Protein AF-A0A9E3KE62-F1 (afdb_monomer_lite)

Secondary structure (DSSP, 8-state):
-------GGGPPPPTTEEEEEE-TTS-EEEEEEE-SS-EEEEETTEEEEEES-HHHHHHHSTT--EEEEEE--HHHHHHHHHHHHTT-

Sequence (88 aa):
MRLRKRNAQSVPFDKETIVVFRNKWDSPIHTVYFDGQFFHSKYGAWPAKAEEKVDFILKKYWDSTKIEEYKLDNKKITDFINRKIEKS

Radius of gyration: 15.22 Å; chains: 1; bounding box: 30×34×44 Å

pLDDT: mean 77.74, std 15.62, range [30.33, 92.25]

Foldseek 3Di:
DDDPPDDPQDDQADAQKKKFFAAPVRDTPFIWTHRNAWTWGDDVPDHTDTDRHCVVVCVVVVRGPDMDIDHDPVVVVVVVVVVVVVVD

Structure (mmCIF, N/CA/C/O backbone):
data_AF-A0A9E3KE62-F1
#
_entry.id   AF-A0A9E3KE62-F1
#
loop_
_atom_site.group_PDB
_atom_site.id
_atom_site.type_symbol
_atom_site.label_atom_id
_atom_site.label_alt_id
_atom_site.label_comp_id
_atom_site.label_asym_id
_atom_site.label_entity_id
_atom_site.label_seq_id
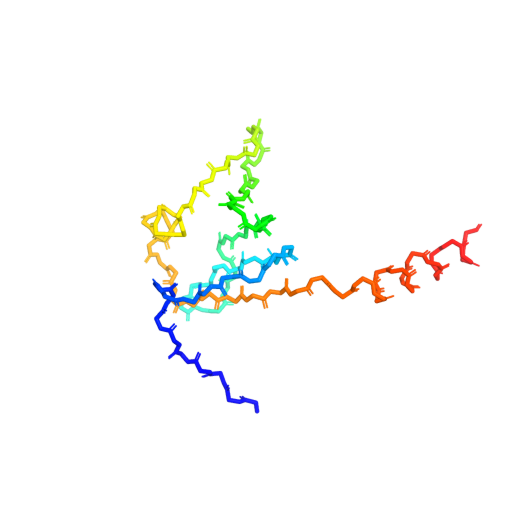_atom_site.pdbx_PDB_ins_code
_atom_site.Cartn_x
_atom_site.Cartn_y
_atom_site.Cartn_z
_atom_site.occupancy
_atom_site.B_iso_or_equiv
_atom_site.auth_seq_id
_atom_site.auth_comp_id
_atom_site.auth_asym_id
_atom_site.auth_atom_id
_atom_site.pdbx_PDB_model_num
ATOM 1 N N . MET A 1 1 ? -4.749 -20.231 -2.506 1.00 37.91 1 MET A N 1
ATOM 2 C CA . MET A 1 1 ? -4.930 -18.769 -2.661 1.00 37.91 1 MET A CA 1
ATOM 3 C C . MET A 1 1 ? -3.961 -18.277 -3.738 1.00 37.91 1 MET A C 1
ATOM 5 O O . MET A 1 1 ? -2.760 -18.326 -3.523 1.00 37.91 1 MET A O 1
ATOM 9 N N . ARG A 1 2 ? -4.441 -17.943 -4.946 1.00 30.33 2 ARG A N 1
ATOM 10 C CA . ARG A 1 2 ? -3.590 -17.535 -6.086 1.00 30.33 2 ARG A CA 1
ATOM 11 C C . ARG A 1 2 ? -3.329 -16.027 -6.011 1.00 30.33 2 ARG A C 1
ATOM 13 O O . ARG A 1 2 ? -4.230 -15.240 -6.283 1.00 30.33 2 ARG A O 1
ATOM 20 N N . LEU A 1 3 ? -2.107 -15.631 -5.660 1.00 36.66 3 LEU A N 1
ATOM 21 C CA . LEU A 1 3 ? -1.654 -14.243 -5.765 1.00 36.66 3 LEU A CA 1
ATOM 22 C C . LEU A 1 3 ? -1.468 -13.904 -7.250 1.00 36.66 3 LEU A C 1
ATOM 24 O O . LEU A 1 3 ? -0.545 -14.391 -7.901 1.00 36.66 3 LEU A O 1
ATOM 28 N N . ARG A 1 4 ? -2.370 -13.093 -7.810 1.00 33.28 4 ARG A N 1
ATOM 29 C CA . ARG A 1 4 ? -2.163 -12.493 -9.132 1.00 33.28 4 ARG A CA 1
ATOM 30 C C . ARG A 1 4 ? -1.029 -11.471 -9.009 1.00 33.28 4 ARG A C 1
ATOM 32 O O . ARG A 1 4 ? -1.254 -10.397 -8.463 1.00 33.28 4 ARG A O 1
ATOM 39 N N . LYS A 1 5 ? 0.159 -11.777 -9.541 1.00 38.56 5 LYS A N 1
ATOM 40 C CA . LYS A 1 5 ? 1.153 -10.751 -9.894 1.00 38.56 5 LYS A CA 1
ATOM 41 C C . LYS A 1 5 ? 0.539 -9.892 -11.001 1.00 38.56 5 LYS A C 1
ATOM 43 O O . LYS A 1 5 ? 0.514 -10.304 -12.155 1.00 38.56 5 LYS A O 1
ATOM 48 N N . ARG A 1 6 ? -0.046 -8.752 -10.640 1.00 42.94 6 ARG A N 1
ATOM 49 C CA . ARG A 1 6 ? -0.451 -7.709 -11.588 1.00 42.94 6 ARG A CA 1
ATOM 50 C C . ARG A 1 6 ? 0.539 -6.558 -11.459 1.00 42.94 6 ARG A C 1
ATOM 52 O O . ARG A 1 6 ? 0.954 -6.241 -10.349 1.00 42.94 6 ARG A O 1
ATOM 59 N N . ASN A 1 7 ? 0.933 -5.975 -12.589 1.00 42.25 7 ASN A N 1
ATOM 60 C CA . ASN A 1 7 ? 1.757 -4.771 -12.609 1.00 42.25 7 ASN A CA 1
ATOM 61 C C . ASN A 1 7 ? 1.034 -3.677 -11.811 1.00 42.25 7 ASN A C 1
ATOM 63 O O . ASN A 1 7 ? -0.105 -3.338 -12.129 1.00 42.25 7 ASN A O 1
ATOM 67 N N . ALA A 1 8 ? 1.697 -3.143 -10.786 1.00 45.62 8 ALA A N 1
ATOM 68 C CA . ALA A 1 8 ? 1.179 -2.120 -9.872 1.00 45.62 8 ALA A CA 1
ATOM 69 C C . ALA A 1 8 ? 0.664 -0.836 -10.562 1.00 45.62 8 ALA A C 1
ATOM 71 O O . ALA A 1 8 ? -0.043 -0.047 -9.950 1.00 45.62 8 ALA A O 1
ATOM 72 N N . GLN A 1 9 ? 1.001 -0.636 -11.837 1.00 49.94 9 GLN A N 1
ATOM 73 C CA . GLN A 1 9 ? 0.790 0.594 -12.606 1.00 49.94 9 GLN A CA 1
ATOM 74 C C . GLN A 1 9 ? -0.651 0.882 -13.062 1.00 49.94 9 GLN A C 1
ATOM 76 O O . GLN A 1 9 ? -0.884 1.929 -13.650 1.00 49.94 9 GLN A O 1
ATOM 81 N N . SER A 1 10 ? -1.621 -0.016 -12.862 1.00 50.91 10 SER A N 1
ATOM 82 C CA . SER A 1 10 ? -2.960 0.152 -13.473 1.00 50.91 10 SER A CA 1
ATOM 83 C C . SER A 1 10 ? -4.133 -0.333 -12.626 1.00 50.91 10 SER A C 1
ATOM 85 O O . SER A 1 10 ? -5.247 -0.465 -13.133 1.00 50.91 10 SER A O 1
ATOM 87 N N . VAL A 1 11 ? -3.909 -0.621 -11.344 1.00 57.50 11 VAL A N 1
ATOM 88 C CA . VAL A 1 11 ? -4.999 -1.046 -10.464 1.00 57.50 11 VAL A CA 1
ATOM 89 C C . VAL A 1 11 ? -5.581 0.202 -9.797 1.00 57.50 11 VAL A C 1
ATOM 91 O O . VAL A 1 11 ? -4.828 0.930 -9.150 1.00 57.50 11 VAL A O 1
ATOM 94 N N . PRO A 1 12 ? -6.883 0.495 -9.956 1.00 66.31 12 PRO A N 1
ATOM 95 C CA . PRO A 1 12 ? -7.528 1.481 -9.106 1.00 66.31 12 PRO A CA 1
ATOM 96 C C . PRO A 1 12 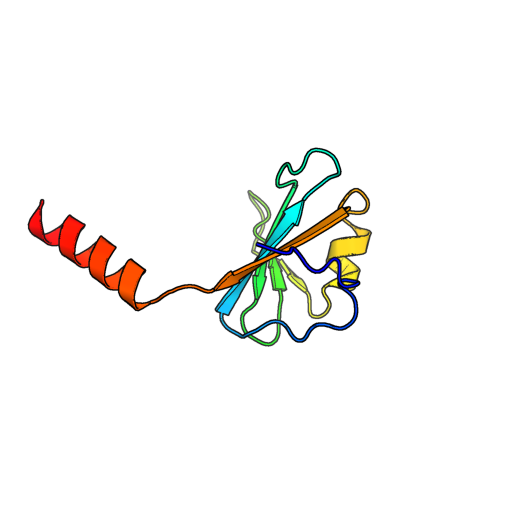? -7.467 0.964 -7.668 1.00 66.31 12 PRO A C 1
ATOM 98 O O . PRO A 1 12 ? -7.989 -0.111 -7.376 1.00 66.31 12 PRO A O 1
ATOM 101 N N . PHE A 1 13 ? -6.791 1.704 -6.793 1.00 74.19 13 PHE A N 1
ATOM 102 C CA . PHE A 1 13 ? -6.825 1.424 -5.366 1.00 74.19 13 PHE A CA 1
ATOM 103 C C . PHE A 1 13 ? -8.211 1.777 -4.840 1.00 74.19 13 PHE A C 1
ATOM 105 O O . PHE A 1 13 ? -8.771 2.823 -5.172 1.00 74.19 13 PHE A O 1
ATOM 112 N N . ASP A 1 14 ? -8.763 0.908 -4.006 1.00 80.75 14 ASP A N 1
ATOM 113 C CA . ASP A 1 14 ? -10.001 1.218 -3.313 1.00 80.75 14 ASP A CA 1
ATOM 114 C C . ASP A 1 14 ? -9.760 2.297 -2.253 1.00 80.75 14 ASP A C 1
ATOM 116 O O . ASP A 1 14 ? -8.706 2.338 -1.610 1.00 80.75 14 ASP A O 1
ATOM 120 N N . LYS A 1 15 ? -10.752 3.165 -2.048 1.00 82.38 15 LYS A N 1
ATOM 121 C CA . LYS A 1 15 ? -10.716 4.186 -0.997 1.00 82.38 15 LYS A CA 1
ATOM 122 C C . LYS A 1 15 ? -10.460 3.535 0.371 1.00 82.38 15 LYS A C 1
ATOM 124 O O . LYS A 1 15 ? -10.965 2.447 0.636 1.00 82.38 15 LYS A O 1
ATOM 129 N N . GLU A 1 16 ? -9.729 4.227 1.242 1.00 84.38 16 GLU A N 1
ATOM 130 C CA . GLU A 1 16 ? -9.480 3.811 2.633 1.00 84.38 16 GLU A CA 1
ATOM 131 C C . GLU A 1 16 ? -8.685 2.495 2.728 1.00 84.38 16 GLU A C 1
ATOM 133 O O . GLU A 1 16 ? -8.947 1.619 3.557 1.00 84.38 16 GLU A O 1
ATOM 138 N N . THR A 1 17 ? -7.680 2.365 1.859 1.00 87.25 17 THR A N 1
ATOM 139 C CA . THR A 1 17 ? -6.823 1.178 1.764 1.00 87.25 17 THR A CA 1
ATOM 140 C C . THR A 1 17 ? -5.428 1.469 2.299 1.00 87.25 17 THR A C 1
ATOM 142 O O . THR A 1 17 ? -4.818 2.492 1.990 1.00 87.25 17 THR A O 1
ATOM 145 N N . ILE A 1 18 ? -4.884 0.535 3.076 1.00 89.12 18 ILE A N 1
ATOM 146 C CA . ILE A 1 18 ? -3.467 0.522 3.434 1.00 89.12 18 ILE A CA 1
ATOM 147 C C . ILE A 1 18 ? -2.711 -0.219 2.335 1.00 89.12 18 ILE A C 1
ATOM 149 O O . ILE A 1 18 ? -2.995 -1.379 2.043 1.00 89.12 18 ILE A O 1
ATOM 153 N N . VAL A 1 19 ? -1.729 0.447 1.745 1.00 89.38 19 VAL A N 1
ATOM 154 C CA . VAL A 1 19 ? -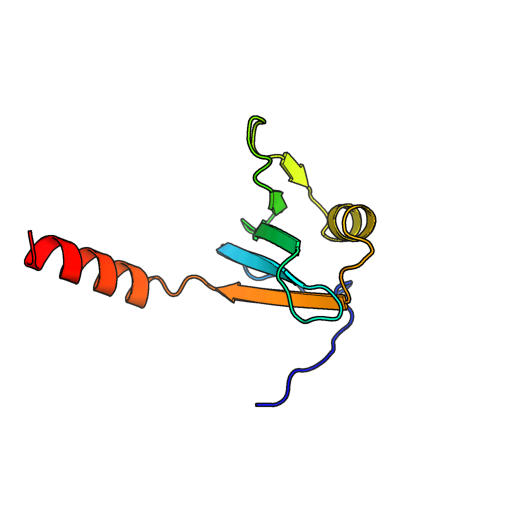0.902 -0.087 0.666 1.00 89.38 19 VAL A CA 1
ATOM 155 C C . VAL A 1 19 ? 0.489 -0.376 1.218 1.00 89.38 19 VAL A C 1
ATOM 157 O O . VAL A 1 19 ? 1.149 0.513 1.757 1.00 89.38 19 VAL A O 1
ATOM 160 N N . VAL A 1 20 ? 0.934 -1.625 1.098 1.00 90.25 20 VAL A N 1
ATOM 161 C CA . VAL A 1 20 ? 2.214 -2.112 1.625 1.00 90.25 20 VAL A CA 1
ATOM 162 C C . VAL A 1 20 ? 3.122 -2.520 0.474 1.00 90.25 20 VAL A C 1
ATOM 164 O O . VAL A 1 20 ? 2.792 -3.397 -0.321 1.00 90.25 20 VAL A O 1
ATOM 167 N N . PHE A 1 21 ? 4.299 -1.915 0.420 1.00 90.19 21 PHE A N 1
ATOM 168 C CA . PHE A 1 21 ? 5.360 -2.242 -0.521 1.00 90.19 21 PHE A CA 1
ATOM 169 C C . PHE A 1 21 ? 6.278 -3.281 0.117 1.00 90.19 21 PHE A C 1
ATOM 171 O O . PHE A 1 21 ? 6.789 -3.068 1.220 1.00 90.19 21 PHE A O 1
ATOM 178 N N . ARG A 1 22 ? 6.511 -4.401 -0.574 1.00 90.38 22 ARG A N 1
ATOM 179 C CA . ARG A 1 22 ? 7.394 -5.482 -0.118 1.00 90.38 22 ARG A CA 1
ATOM 180 C C . ARG A 1 22 ? 8.578 -5.688 -1.047 1.00 90.38 22 ARG A C 1
ATOM 182 O O . ARG A 1 22 ? 8.443 -5.605 -2.270 1.00 90.38 22 ARG A O 1
ATOM 189 N N . ASN A 1 23 ? 9.725 -6.010 -0.464 1.00 91.56 23 ASN A N 1
ATOM 190 C CA . ASN A 1 23 ? 10.931 -6.366 -1.206 1.00 91.56 23 ASN A CA 1
ATOM 191 C C . ASN A 1 23 ? 10.937 -7.850 -1.623 1.00 91.56 23 ASN A C 1
ATOM 193 O O . ASN A 1 23 ? 9.991 -8.597 -1.367 1.00 91.56 23 ASN A O 1
ATOM 197 N N . LYS A 1 24 ? 12.028 -8.294 -2.259 1.00 90.81 24 LYS A N 1
ATOM 198 C CA . LYS A 1 24 ? 12.212 -9.682 -2.729 1.00 90.81 24 LYS A CA 1
ATOM 199 C C . LYS A 1 24 ? 12.179 -10.754 -1.627 1.00 90.81 24 LYS A C 1
ATOM 201 O O . LYS A 1 24 ? 12.043 -11.930 -1.943 1.00 90.81 24 LYS A O 1
ATOM 206 N N . TRP A 1 25 ? 12.342 -10.369 -0.361 1.00 92.25 25 TRP A N 1
ATOM 207 C CA . TRP A 1 25 ? 12.269 -11.263 0.802 1.00 92.25 25 TRP A CA 1
ATOM 208 C C . TRP A 1 25 ? 10.882 -11.247 1.452 1.00 92.25 25 TRP A C 1
ATOM 210 O O . TRP A 1 25 ? 10.731 -11.680 2.589 1.00 92.25 25 TRP A O 1
ATOM 220 N N . ASP A 1 26 ? 9.883 -10.693 0.757 1.00 87.75 26 ASP A N 1
ATOM 221 C CA . ASP A 1 26 ? 8.520 -10.484 1.253 1.00 87.75 26 ASP A CA 1
ATOM 222 C C . ASP A 1 26 ? 8.467 -9.612 2.526 1.00 87.75 26 ASP A C 1
ATOM 224 O O . ASP A 1 26 ? 7.453 -9.556 3.221 1.00 87.75 26 ASP A O 1
ATOM 228 N N . SER A 1 27 ? 9.545 -8.879 2.832 1.00 89.81 27 SER A N 1
ATOM 229 C CA . SER A 1 27 ? 9.601 -7.965 3.972 1.00 89.81 27 SER A CA 1
ATOM 230 C C . SER A 1 27 ? 8.963 -6.620 3.606 1.00 89.81 27 SER A C 1
ATOM 232 O O . SER A 1 27 ? 9.240 -6.103 2.517 1.00 89.81 27 SER A O 1
ATOM 234 N N . PRO A 1 28 ? 8.117 -6.039 4.479 1.00 90.88 28 PRO A N 1
ATOM 235 C CA . PRO A 1 28 ? 7.516 -4.732 4.242 1.00 90.88 28 PRO A CA 1
ATOM 236 C C . PRO A 1 28 ? 8.586 -3.638 4.349 1.00 90.88 28 PRO A C 1
ATOM 238 O O . PRO A 1 28 ? 9.251 -3.516 5.375 1.00 90.88 28 PRO A O 1
ATOM 241 N N . ILE A 1 29 ? 8.748 -2.848 3.289 1.00 90.69 29 ILE A N 1
ATOM 242 C CA . ILE A 1 29 ? 9.739 -1.761 3.208 1.00 90.69 29 ILE A CA 1
ATOM 243 C C . ILE A 1 29 ? 9.097 -0.374 3.276 1.00 90.69 29 ILE A C 1
ATOM 245 O O . ILE A 1 29 ? 9.740 0.589 3.690 1.00 90.69 29 ILE A O 1
ATOM 249 N N . HIS A 1 30 ? 7.822 -0.261 2.901 1.00 90.56 30 HIS A N 1
ATOM 250 C CA . HIS A 1 30 ? 7.074 0.982 3.016 1.00 90.56 30 HIS A CA 1
ATOM 251 C C . HIS A 1 30 ? 5.573 0.724 3.115 1.00 90.56 30 HIS A C 1
ATOM 253 O O . HIS A 1 30 ? 5.067 -0.237 2.538 1.00 90.56 30 HIS A O 1
ATOM 259 N N . THR A 1 31 ? 4.863 1.610 3.810 1.00 89.75 31 THR A N 1
ATOM 260 C CA . THR A 1 31 ? 3.411 1.536 3.984 1.00 89.75 31 THR A CA 1
ATOM 261 C C . THR A 1 31 ? 2.815 2.926 3.834 1.00 89.75 31 THR A C 1
ATOM 263 O O . THR A 1 31 ? 3.301 3.877 4.450 1.00 89.75 31 THR A O 1
ATOM 266 N N . VAL A 1 32 ? 1.750 3.034 3.046 1.00 90.44 32 VAL A N 1
ATOM 267 C CA . VAL A 1 32 ? 0.998 4.276 2.841 1.00 90.44 32 VAL A CA 1
ATOM 268 C C . VAL A 1 32 ? -0.494 4.037 3.022 1.00 90.44 32 VAL A C 1
ATOM 270 O O . VAL A 1 32 ? -0.980 2.921 2.847 1.00 90.44 32 VAL A O 1
ATOM 273 N N . TYR A 1 33 ? -1.221 5.089 3.371 1.00 90.31 33 TYR A N 1
ATOM 274 C CA . TYR A 1 33 ? -2.678 5.090 3.413 1.00 90.31 33 TYR A CA 1
ATOM 275 C C . TYR A 1 33 ? -3.225 5.813 2.184 1.00 90.31 33 TYR A C 1
ATOM 277 O O . TY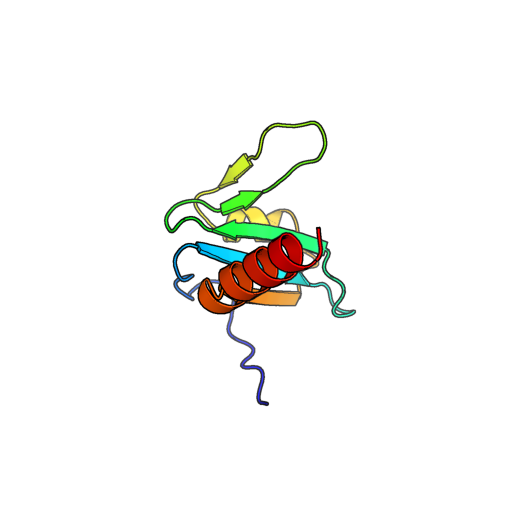R A 1 33 ? -2.824 6.940 1.917 1.00 90.31 33 TYR A O 1
ATOM 285 N N . PHE A 1 34 ? -4.129 5.182 1.442 1.00 89.06 34 PHE A N 1
ATOM 286 C CA . PHE A 1 34 ? -4.801 5.793 0.303 1.00 89.06 34 PHE A CA 1
ATOM 287 C C . PHE A 1 34 ? -6.208 6.244 0.700 1.00 89.06 34 PHE A C 1
ATOM 289 O O . PHE A 1 34 ? -7.050 5.425 1.070 1.00 89.06 34 PHE A O 1
ATOM 296 N N . ASP A 1 35 ? -6.474 7.546 0.611 1.00 86.75 35 ASP A N 1
ATOM 297 C CA . ASP A 1 35 ? -7.761 8.142 1.000 1.00 86.75 35 ASP A CA 1
ATOM 298 C C . ASP A 1 35 ? -8.799 8.186 -0.138 1.00 86.75 35 ASP A C 1
ATOM 300 O O . ASP A 1 35 ? -9.924 8.641 0.074 1.00 86.75 35 ASP A O 1
ATOM 304 N N . GLY A 1 36 ? -8.438 7.695 -1.329 1.00 83.75 36 GLY A N 1
ATOM 305 C CA . GLY A 1 36 ? -9.227 7.796 -2.561 1.00 83.75 36 GLY A CA 1
ATOM 306 C C . GLY A 1 36 ? -8.652 8.761 -3.596 1.00 83.75 36 GLY A C 1
ATOM 307 O O . GLY A 1 36 ? -8.999 8.653 -4.770 1.00 83.75 36 GLY A O 1
ATOM 308 N N . GLN A 1 37 ? -7.763 9.666 -3.187 1.00 86.25 37 GLN A N 1
ATOM 309 C CA . GLN A 1 37 ? -7.146 10.667 -4.055 1.00 86.25 37 GLN A CA 1
ATOM 310 C C . GLN A 1 37 ? -5.627 10.744 -3.863 1.00 86.25 37 GLN A C 1
ATOM 312 O O . GLN A 1 37 ? -4.887 10.827 -4.842 1.00 86.25 37 GLN A O 1
ATOM 317 N N . PHE A 1 38 ? -5.153 10.678 -2.621 1.00 87.19 38 PHE A N 1
ATOM 318 C CA . PHE A 1 38 ? -3.750 10.805 -2.259 1.00 87.19 38 PHE A CA 1
ATOM 319 C C . PHE A 1 38 ? -3.255 9.603 -1.455 1.00 87.19 38 PHE A C 1
ATOM 321 O O . PHE A 1 38 ? -3.958 9.017 -0.629 1.00 87.19 38 PHE A O 1
ATOM 328 N N . PHE A 1 39 ? -1.987 9.271 -1.674 1.00 89.50 39 PHE A N 1
ATOM 329 C CA . PHE A 1 39 ? -1.218 8.334 -0.870 1.00 89.50 39 PHE A CA 1
ATOM 330 C C . PHE A 1 39 ? -0.487 9.093 0.232 1.00 89.50 39 PHE A C 1
ATOM 332 O O . PHE A 1 39 ? 0.460 9.839 -0.019 1.00 89.50 39 PHE A O 1
ATOM 339 N N . HIS A 1 40 ? -0.916 8.865 1.464 1.00 89.31 40 HIS A N 1
ATOM 340 C CA . HIS A 1 40 ? -0.358 9.444 2.674 1.00 89.31 40 HIS A CA 1
ATOM 341 C C . HIS A 1 40 ? 0.728 8.537 3.232 1.00 89.31 40 HIS A C 1
ATOM 343 O O . HIS A 1 40 ? 0.471 7.423 3.693 1.00 89.31 40 HIS A O 1
ATOM 349 N N . SER A 1 41 ? 1.957 9.030 3.203 1.00 86.88 41 SER A N 1
ATOM 350 C CA . SER A 1 41 ? 3.130 8.341 3.735 1.00 86.88 41 SER A CA 1
ATOM 351 C C . SER A 1 41 ? 3.560 8.982 5.051 1.00 86.88 41 SER A C 1
ATOM 353 O O . SER A 1 41 ? 3.769 10.194 5.132 1.00 86.88 41 SER A O 1
ATOM 355 N N . LYS A 1 42 ? 3.694 8.175 6.109 1.00 76.00 42 LYS A N 1
ATOM 356 C CA . LYS A 1 42 ? 4.237 8.650 7.385 1.00 76.00 42 LYS A CA 1
ATOM 357 C C . LYS A 1 42 ? 5.763 8.630 7.325 1.00 76.00 42 LYS A C 1
ATOM 359 O O . LYS A 1 42 ? 6.363 7.564 7.219 1.00 76.00 42 LYS A O 1
ATOM 364 N N . TYR A 1 43 ? 6.384 9.796 7.472 1.00 67.38 43 TYR A N 1
ATOM 365 C CA . TYR A 1 43 ? 7.837 9.944 7.513 1.00 67.38 43 TYR A CA 1
ATOM 366 C C . TYR A 1 43 ? 8.307 10.360 8.906 1.00 67.38 43 TYR A C 1
ATOM 368 O O . TYR A 1 43 ? 8.681 11.504 9.100 1.00 67.38 43 TYR A O 1
ATOM 376 N N . GLY A 1 44 ? 8.329 9.440 9.878 1.00 67.88 44 GLY A N 1
ATOM 377 C CA . GLY A 1 44 ? 8.966 9.673 11.188 1.00 67.88 44 GLY A CA 1
ATOM 378 C C . GLY A 1 44 ? 8.660 11.049 11.808 1.00 67.88 44 GLY A C 1
ATOM 379 O O . GLY A 1 44 ? 7.523 11.304 12.190 1.00 67.88 44 GLY A O 1
ATOM 380 N N . ALA A 1 45 ? 9.686 11.907 11.894 1.00 65.38 45 ALA A N 1
ATOM 381 C CA . ALA A 1 45 ? 9.636 13.261 12.462 1.00 65.38 45 ALA A CA 1
ATOM 382 C C . ALA A 1 45 ? 9.025 14.344 11.544 1.00 65.38 45 ALA A C 1
ATOM 384 O O . ALA A 1 45 ? 8.893 15.492 11.960 1.00 65.38 45 ALA A O 1
ATOM 385 N N . TRP A 1 46 ? 8.669 14.006 10.306 1.00 64.69 46 TRP A N 1
ATOM 386 C CA . TRP A 1 46 ? 8.116 14.928 9.319 1.00 64.69 46 TRP A CA 1
ATOM 387 C C . TRP A 1 46 ? 6.606 14.723 9.147 1.00 64.69 46 TRP A C 1
ATOM 389 O O . TRP A 1 46 ? 6.109 13.602 9.318 1.00 64.69 46 TRP A O 1
ATOM 399 N N . PRO A 1 47 ? 5.868 15.783 8.767 1.00 67.69 47 PRO A N 1
ATOM 400 C CA . PRO A 1 47 ? 4.462 15.672 8.403 1.00 67.69 47 PRO A CA 1
ATOM 401 C C . PRO A 1 47 ? 4.244 14.608 7.327 1.00 67.69 47 PRO A C 1
ATOM 403 O O . PRO A 1 47 ? 5.114 14.367 6.483 1.00 67.69 47 PRO A O 1
ATOM 406 N N . ALA A 1 48 ? 3.073 13.972 7.354 1.00 71.19 48 ALA A N 1
ATOM 407 C CA . ALA A 1 48 ? 2.718 12.990 6.343 1.00 71.19 48 ALA A CA 1
ATOM 408 C C . ALA A 1 48 ? 2.793 13.630 4.950 1.00 71.19 48 ALA A C 1
ATOM 410 O O . ALA A 1 48 ? 2.209 14.689 4.715 1.00 71.19 48 ALA A O 1
ATOM 411 N N . LYS A 1 49 ? 3.530 12.997 4.034 1.00 81.69 49 LYS A N 1
ATOM 412 C CA . LYS A 1 49 ? 3.613 13.470 2.654 1.00 81.69 49 LYS A CA 1
ATOM 413 C C . LYS A 1 49 ? 2.495 12.818 1.848 1.00 81.69 49 LYS A C 1
ATOM 415 O O . LYS A 1 49 ? 2.408 11.587 1.824 1.00 81.69 49 LYS A O 1
ATOM 420 N N . ALA A 1 50 ? 1.686 13.647 1.196 1.00 86.56 50 ALA A N 1
ATOM 421 C CA . ALA A 1 50 ? 0.691 13.225 0.223 1.00 86.56 50 ALA A CA 1
ATOM 422 C C . ALA A 1 50 ? 1.329 13.157 -1.171 1.00 86.56 50 ALA A C 1
ATOM 424 O O . ALA A 1 50 ? 1.998 14.097 -1.603 1.00 86.56 50 ALA A O 1
ATOM 425 N N . GLU A 1 51 ? 1.140 12.041 -1.864 1.00 88.12 51 GLU A N 1
ATOM 426 C CA . GLU A 1 51 ? 1.529 11.861 -3.264 1.00 88.12 51 GLU A CA 1
ATOM 427 C C . GLU A 1 51 ? 0.279 11.469 -4.066 1.00 88.12 51 GLU A C 1
ATOM 429 O O . GLU A 1 51 ? -0.503 10.639 -3.615 1.00 88.12 51 GLU A O 1
ATOM 434 N N . GLU A 1 52 ? 0.079 12.027 -5.259 1.00 84.94 52 GLU A N 1
ATOM 435 C CA . GLU A 1 52 ? -1.085 11.693 -6.107 1.00 84.94 52 GLU A CA 1
ATOM 436 C C . GLU A 1 52 ? -0.925 10.358 -6.839 1.00 84.94 52 GLU A C 1
ATOM 438 O O . GLU A 1 52 ? -1.898 9.682 -7.162 1.00 84.94 52 GLU A O 1
ATOM 443 N N . LYS A 1 53 ? 0.320 9.978 -7.147 1.00 84.12 53 LYS A N 1
ATOM 444 C CA . LYS A 1 53 ? 0.616 8.808 -7.979 1.00 84.12 53 LYS A CA 1
ATOM 445 C C . LYS A 1 53 ? 1.508 7.834 -7.237 1.00 84.12 53 LYS A C 1
ATOM 447 O O . LYS A 1 53 ? 2.600 8.194 -6.792 1.00 84.12 53 LYS A O 1
ATOM 452 N N . VAL A 1 54 ? 1.089 6.571 -7.220 1.00 83.06 54 VAL A N 1
ATOM 453 C CA . VAL A 1 54 ? 1.866 5.457 -6.661 1.00 83.06 54 VAL A CA 1
ATOM 454 C C . VAL A 1 54 ? 3.244 5.316 -7.326 1.00 83.06 54 VAL A C 1
ATOM 456 O O . VAL A 1 54 ? 4.204 4.913 -6.676 1.00 83.06 54 VAL A O 1
ATOM 459 N N . ASP A 1 55 ? 3.387 5.735 -8.587 1.00 82.44 55 ASP A N 1
ATOM 460 C CA . ASP A 1 55 ? 4.657 5.701 -9.322 1.00 82.44 55 ASP A CA 1
ATOM 461 C C . ASP A 1 55 ? 5.756 6.550 -8.675 1.00 82.44 55 ASP A C 1
ATOM 463 O O . ASP A 1 55 ? 6.929 6.175 -8.706 1.00 82.44 55 ASP A O 1
ATOM 467 N N . PH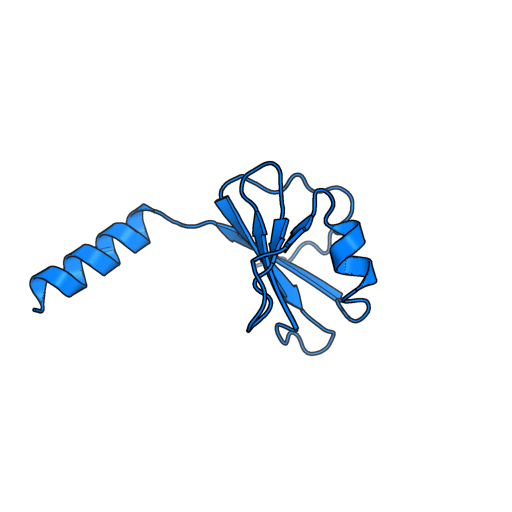E A 1 56 ? 5.408 7.690 -8.068 1.00 84.19 56 PHE A N 1
ATOM 468 C CA . PHE A 1 56 ? 6.393 8.505 -7.350 1.00 84.19 56 PHE A CA 1
ATOM 469 C C . PHE A 1 56 ? 6.913 7.786 -6.107 1.00 84.19 56 PHE A C 1
ATOM 471 O O . PHE A 1 56 ? 8.080 7.938 -5.746 1.00 84.19 56 PHE A O 1
ATOM 478 N N . ILE A 1 57 ? 6.066 6.969 -5.487 1.00 85.81 57 ILE A N 1
ATOM 479 C CA . ILE A 1 57 ? 6.430 6.137 -4.345 1.00 85.81 57 ILE A CA 1
ATOM 480 C C . ILE A 1 57 ? 7.300 4.972 -4.830 1.00 85.81 57 ILE A C 1
ATOM 482 O O . ILE A 1 57 ? 8.394 4.783 -4.307 1.00 85.81 57 ILE A O 1
ATOM 486 N N . LEU A 1 58 ? 6.905 4.266 -5.893 1.00 83.94 58 LEU A N 1
ATOM 487 C CA . LEU A 1 58 ? 7.695 3.174 -6.481 1.00 83.94 58 LEU A CA 1
ATOM 488 C C . LEU A 1 58 ? 9.096 3.609 -6.923 1.00 83.94 58 LEU A C 1
ATOM 490 O O . LEU A 1 58 ? 10.054 2.870 -6.731 1.00 83.94 58 LEU A O 1
ATOM 494 N N . LYS A 1 59 ? 9.245 4.825 -7.463 1.00 85.25 59 LYS A N 1
ATOM 495 C CA . LYS A 1 59 ? 10.566 5.381 -7.801 1.00 85.25 59 LYS A CA 1
ATOM 496 C C . LYS A 1 59 ? 11.466 5.563 -6.575 1.00 85.25 59 LYS A C 1
ATOM 498 O O . LYS A 1 59 ? 12.675 5.393 -6.691 1.00 85.25 59 LYS A O 1
ATOM 503 N N . LYS A 1 60 ? 10.899 5.917 -5.417 1.00 84.44 60 LYS A N 1
ATOM 504 C CA . LYS A 1 60 ? 11.647 6.053 -4.154 1.00 84.44 60 LYS A CA 1
ATOM 505 C C . LYS A 1 60 ? 11.984 4.692 -3.543 1.00 84.44 60 LYS A C 1
ATOM 507 O O . LYS A 1 60 ? 13.083 4.518 -3.030 1.00 84.44 60 LYS A O 1
ATOM 512 N N . TYR A 1 61 ? 11.055 3.743 -3.622 1.00 85.12 61 TYR A N 1
ATOM 513 C CA . TYR A 1 61 ? 11.176 2.384 -3.085 1.00 85.12 61 TYR A CA 1
ATOM 514 C C . TYR A 1 61 ? 11.402 1.382 -4.223 1.00 85.12 61 TYR A C 1
ATOM 516 O O . TYR A 1 61 ? 10.593 0.484 -4.462 1.00 85.12 61 TYR A O 1
ATOM 524 N N . TRP A 1 62 ? 12.496 1.590 -4.962 1.00 81.69 62 TRP A N 1
ATOM 525 C CA . TRP A 1 62 ? 12.811 0.882 -6.208 1.00 81.69 62 TRP A CA 1
ATOM 526 C C . TRP A 1 62 ? 13.045 -0.626 -6.028 1.00 81.69 62 TRP A C 1
ATOM 528 O O . TRP A 1 62 ? 12.938 -1.385 -6.987 1.00 81.69 62 TRP A O 1
ATOM 538 N N . ASP A 1 63 ? 13.349 -1.072 -4.809 1.00 86.75 63 ASP A N 1
ATOM 539 C CA . ASP A 1 63 ? 13.516 -2.478 -4.437 1.00 86.75 63 ASP A CA 1
ATOM 540 C C . ASP A 1 63 ? 12.179 -3.187 -4.145 1.00 86.75 63 ASP A C 1
ATOM 542 O O . ASP A 1 63 ? 12.155 -4.384 -3.829 1.00 86.75 63 ASP A O 1
ATOM 546 N N . SER A 1 64 ? 11.052 -2.474 -4.277 1.00 86.50 64 SER A N 1
ATOM 547 C CA . SER A 1 64 ? 9.718 -3.056 -4.183 1.00 86.50 64 SER A CA 1
ATOM 548 C C . SER A 1 64 ? 9.462 -4.029 -5.334 1.00 86.50 64 SER A C 1
ATOM 550 O O . SER A 1 64 ? 9.519 -3.683 -6.511 1.00 86.50 64 SER A O 1
ATOM 552 N N . THR A 1 65 ? 9.129 -5.268 -4.984 1.00 89.25 65 THR A N 1
ATOM 553 C CA . THR A 1 65 ? 8.792 -6.331 -5.947 1.00 89.25 65 THR A CA 1
ATOM 554 C C . THR A 1 65 ? 7.308 -6.686 -5.941 1.00 89.25 65 THR A C 1
ATOM 556 O O . THR A 1 65 ? 6.823 -7.371 -6.844 1.00 89.25 65 THR A O 1
ATOM 559 N N . LYS A 1 66 ? 6.582 -6.243 -4.909 1.00 86.75 66 LYS A N 1
ATOM 560 C CA . LYS A 1 66 ? 5.176 -6.557 -4.676 1.00 86.75 66 LYS A CA 1
ATOM 561 C C . LYS A 1 66 ? 4.513 -5.411 -3.924 1.00 86.75 66 LYS A C 1
ATOM 563 O O . LYS A 1 66 ? 5.094 -4.859 -2.991 1.00 86.75 66 LYS A O 1
ATOM 568 N N . ILE A 1 67 ? 3.278 -5.119 -4.311 1.00 87.62 67 ILE A N 1
ATOM 569 C CA . ILE A 1 67 ? 2.371 -4.258 -3.561 1.00 87.62 67 ILE A CA 1
ATOM 570 C C . ILE A 1 67 ? 1.233 -5.124 -3.033 1.00 87.62 67 ILE A C 1
ATOM 572 O O . ILE A 1 67 ? 0.704 -5.974 -3.752 1.00 87.62 67 ILE A O 1
ATOM 576 N N . GLU A 1 68 ? 0.884 -4.920 -1.772 1.00 88.88 68 GLU A N 1
ATOM 577 C CA . GLU A 1 68 ? -0.285 -5.508 -1.138 1.00 88.88 68 GLU A CA 1
ATOM 578 C C . GLU A 1 68 ? -1.247 -4.423 -0.686 1.00 88.88 68 GLU A C 1
ATOM 580 O O . GLU A 1 68 ? -0.840 -3.358 -0.227 1.00 88.88 68 GLU A O 1
ATOM 585 N N . GLU A 1 69 ? -2.531 -4.729 -0.794 1.00 87.19 69 GLU A N 1
ATOM 586 C CA . GLU A 1 69 ? -3.620 -3.849 -0.407 1.00 87.19 69 GLU A CA 1
ATOM 587 C C . GLU A 1 69 ? -4.374 -4.483 0.758 1.00 87.19 69 GLU A C 1
ATOM 589 O O . GLU A 1 69 ? -4.808 -5.636 0.691 1.00 87.19 69 GLU A O 1
ATOM 594 N N . TYR A 1 70 ? -4.538 -3.712 1.825 1.00 86.19 70 TYR A N 1
ATOM 595 C CA . TYR A 1 70 ? -5.292 -4.090 3.006 1.00 86.19 70 TYR A CA 1
ATOM 596 C C . TYR A 1 70 ? -6.440 -3.112 3.187 1.00 86.19 70 TYR A C 1
ATOM 598 O O . TYR A 1 70 ? -6.240 -1.948 3.535 1.00 86.19 70 TYR A O 1
ATOM 606 N N . LYS A 1 71 ? -7.657 -3.603 2.973 1.00 84.19 71 LYS A N 1
ATOM 607 C CA . LYS A 1 71 ? -8.864 -2.847 3.291 1.00 84.19 71 LYS A CA 1
ATOM 608 C C . LYS A 1 71 ? -9.128 -2.889 4.785 1.00 84.19 71 LYS A C 1
ATOM 610 O O . LYS A 1 71 ? -9.052 -3.955 5.404 1.00 84.19 71 LYS A O 1
ATOM 615 N N . LEU A 1 72 ? -9.482 -1.737 5.340 1.00 74.62 72 LEU A N 1
ATOM 616 C CA . LEU A 1 72 ? -10.008 -1.656 6.692 1.00 74.62 72 LEU A CA 1
ATOM 617 C C . LEU A 1 72 ? -11.391 -2.315 6.718 1.00 74.62 72 LEU A C 1
ATOM 619 O O . LEU A 1 72 ? -12.335 -1.879 6.065 1.00 74.62 72 LEU A O 1
ATOM 623 N N . ASP A 1 73 ? -11.497 -3.410 7.462 1.00 81.12 73 ASP A N 1
ATOM 624 C CA . ASP A 1 73 ? -12.777 -4.037 7.769 1.00 81.12 73 ASP A CA 1
ATOM 625 C C . ASP A 1 73 ? -13.350 -3.345 9.008 1.00 81.12 73 ASP A C 1
ATOM 627 O O . ASP A 1 73 ? -13.031 -3.706 10.145 1.00 81.12 73 ASP A O 1
ATOM 631 N N . ASN A 1 74 ? -14.163 -2.311 8.776 1.00 76.50 74 ASN A N 1
ATOM 632 C CA . ASN A 1 74 ? -14.741 -1.484 9.837 1.00 76.50 74 ASN A CA 1
ATOM 633 C C . ASN A 1 74 ? -15.472 -2.319 10.892 1.00 76.50 74 ASN A C 1
ATOM 635 O O . ASN A 1 74 ? -15.379 -2.012 12.076 1.00 76.50 74 ASN A O 1
ATOM 639 N N . LYS A 1 75 ? -16.111 -3.428 10.496 1.00 82.12 75 LYS A N 1
ATOM 640 C CA . LYS A 1 75 ? -16.785 -4.326 11.436 1.00 82.12 75 LYS A CA 1
ATOM 641 C C . LYS A 1 75 ? -15.795 -4.943 12.423 1.00 82.12 75 LYS A C 1
ATOM 643 O O . LYS A 1 75 ? -16.022 -4.898 13.626 1.00 82.12 75 LYS A O 1
ATOM 648 N N . LYS A 1 76 ? -14.662 -5.457 11.936 1.00 78.88 76 LYS A N 1
ATOM 649 C CA . LYS A 1 76 ? -13.621 -6.036 12.804 1.00 78.88 76 LYS A CA 1
ATOM 650 C C . LYS A 1 76 ? -12.991 -5.006 13.735 1.00 78.88 76 LYS A C 1
ATOM 652 O O . LYS A 1 76 ? -12.629 -5.354 14.857 1.00 78.88 76 LYS A O 1
ATOM 657 N N . ILE A 1 77 ? -12.843 -3.764 13.279 1.00 79.06 77 ILE A N 1
ATOM 658 C CA . ILE A 1 77 ? -12.300 -2.672 14.097 1.00 79.06 77 ILE A CA 1
ATOM 659 C C . ILE A 1 77 ? -13.277 -2.327 15.217 1.00 79.06 77 ILE A C 1
ATOM 661 O O . ILE A 1 77 ? -12.873 -2.279 16.377 1.00 79.06 77 ILE A O 1
ATOM 665 N N . THR A 1 78 ? -14.558 -2.146 14.892 1.00 80.75 78 THR A N 1
ATOM 666 C CA . THR A 1 78 ? -15.609 -1.896 15.884 1.00 80.75 78 THR A CA 1
ATOM 667 C C . THR A 1 78 ? -15.696 -3.038 16.893 1.00 80.75 78 THR A C 1
ATOM 669 O O . THR A 1 78 ? -15.668 -2.786 18.095 1.00 80.75 78 THR A O 1
ATOM 672 N N . ASP A 1 79 ? -15.690 -4.291 16.431 1.00 87.44 79 ASP A N 1
ATOM 673 C CA . ASP A 1 79 ? -15.697 -5.469 17.305 1.00 87.44 79 ASP A CA 1
ATOM 674 C C . ASP A 1 79 ? -14.469 -5.500 18.234 1.00 87.44 79 ASP A C 1
ATOM 676 O O . ASP A 1 79 ? -14.577 -5.853 19.409 1.00 87.44 79 ASP A O 1
ATOM 680 N N . PHE A 1 80 ? -13.287 -5.120 17.736 1.00 82.06 80 PHE A N 1
ATOM 681 C CA . PHE A 1 80 ? -12.068 -5.043 18.541 1.00 82.06 80 PHE A CA 1
ATOM 682 C C . PHE A 1 80 ? -12.140 -3.945 19.610 1.00 82.06 80 PHE A C 1
ATOM 684 O O . PHE A 1 80 ? -11.768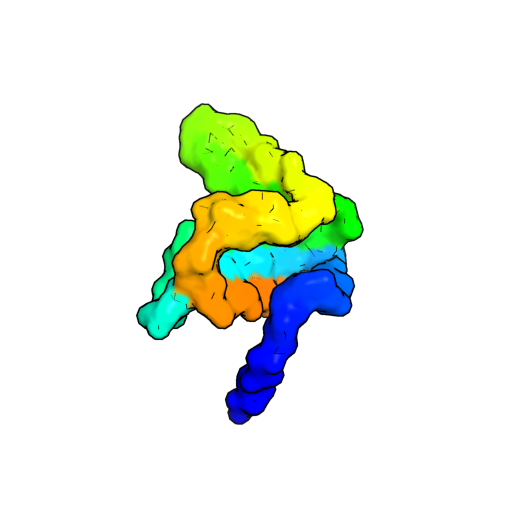 -4.193 20.759 1.00 82.06 80 PHE A O 1
ATOM 691 N N . ILE A 1 81 ? -12.621 -2.751 19.250 1.00 84.50 81 ILE A N 1
ATOM 692 C CA . ILE A 1 81 ? -12.784 -1.625 20.179 1.00 84.50 81 ILE A CA 1
ATOM 693 C C . ILE A 1 81 ? -13.791 -1.991 21.273 1.00 84.50 81 ILE A C 1
ATOM 695 O O . ILE A 1 81 ? -13.469 -1.857 22.452 1.00 84.50 81 ILE A O 1
ATOM 699 N N . ASN A 1 82 ? -14.953 -2.533 20.901 1.00 85.56 82 ASN A N 1
ATOM 700 C CA . ASN A 1 82 ? -15.992 -2.932 21.853 1.00 85.56 82 ASN A CA 1
ATOM 701 C C . ASN A 1 82 ? -15.474 -3.987 22.843 1.00 85.56 82 ASN A C 1
ATOM 703 O O . ASN A 1 82 ? -15.610 -3.813 24.050 1.00 85.56 82 ASN A O 1
ATOM 707 N N . ARG A 1 83 ? -14.746 -5.010 22.367 1.00 84.25 83 ARG A N 1
ATOM 708 C CA . ARG A 1 83 ? -14.100 -6.015 23.237 1.00 84.25 83 ARG A CA 1
ATOM 709 C C . ARG A 1 83 ? -13.058 -5.437 24.191 1.00 84.25 83 ARG A C 1
ATOM 711 O O . ARG A 1 83 ? -12.778 -6.046 25.220 1.00 84.25 83 ARG A O 1
ATOM 718 N N . LYS A 1 84 ? -12.397 -4.340 23.817 1.00 75.88 84 LYS A N 1
ATOM 719 C CA . LYS A 1 84 ? -11.430 -3.650 24.678 1.00 75.88 84 LYS A CA 1
ATOM 720 C C . LYS A 1 84 ? -12.134 -2.824 25.750 1.00 75.88 84 LYS A C 1
ATOM 722 O O . LYS A 1 84 ? -11.667 -2.842 26.880 1.00 75.88 84 LYS A O 1
ATOM 727 N N . ILE A 1 85 ? -13.235 -2.159 25.400 1.00 76.69 85 ILE A N 1
ATOM 728 C CA . ILE A 1 85 ? -14.059 -1.387 26.339 1.00 76.69 85 ILE A CA 1
ATOM 729 C C . ILE A 1 85 ? -14.704 -2.315 27.373 1.00 76.69 85 ILE A C 1
ATOM 731 O O . ILE A 1 85 ? -14.633 -2.029 28.554 1.00 76.69 85 ILE A O 1
ATOM 735 N N . GLU A 1 86 ? -15.247 -3.462 26.959 1.00 69.69 86 GLU A N 1
ATOM 736 C CA . GLU A 1 86 ? -15.867 -4.447 27.866 1.00 69.69 86 GLU A CA 1
ATOM 737 C C . GLU A 1 86 ? -14.879 -5.130 28.832 1.00 69.69 86 GLU A C 1
ATOM 739 O O . GLU A 1 86 ? -15.293 -5.794 29.780 1.00 69.69 86 GLU A O 1
ATOM 744 N N . LYS A 1 87 ? -13.570 -5.016 28.576 1.00 59.41 87 LYS A N 1
ATOM 745 C CA . LYS A 1 87 ? -12.497 -5.597 29.402 1.00 59.41 87 LYS A CA 1
ATOM 746 C C . LYS A 1 87 ? -11.769 -4.567 30.277 1.00 59.41 87 LYS A C 1
ATOM 748 O O . LYS A 1 87 ? -10.811 -4.950 30.950 1.00 59.41 87 LYS A O 1
ATOM 753 N N . SER A 1 88 ? -12.160 -3.294 30.225 1.00 53.62 88 SER A N 1
ATOM 754 C CA . SER A 1 88 ? -11.663 -2.201 31.076 1.00 53.62 88 SER A CA 1
ATOM 755 C C . SER A 1 88 ? -12.723 -1.797 32.088 1.00 53.62 88 SER A C 1
ATOM 757 O O . SER A 1 88 ? -12.303 -1.431 33.204 1.00 53.62 88 SER A O 1
#